Protein AF-A0A357NBK6-F1 (afdb_monomer_lite)

Secondary structure (DSSP, 8-state):
--GGG--SHHHHHHHHHHHTTT-HHHHHHHHHHHHHHHHHHHHHHTTS-EEEEE-SSSTHHHHHHHTTEEEEETHHHHHT--HHHHHIIIIIS---TTS-HHHHHHHHHHHHHTTTTS--EEEEETTS-HHHHHHHHHHHHTT-EEEEE------TT--STHHHHHHHHHHHHHH---

Radius of gyration: 19.2 Å; chains: 1; bounding box: 44×40×56 Å

Foldseek 3Di:
DDPVVDDAPVVVLVVVCVVVVVDPVSNVVSVCLVCVLVVLLVCVVVVNFAEEEEDPDDPVCVVCVVVRYHHHHLLSQLRGDDPVLLVCCCPVVVPPPPPDSSLSSSLSSCVVCLPVPRHQHYEAEVVPDPSVVVSQVVSVVSVGHYHYHYDDDDDPPDDDCVVVVVVVVVVCVVVPPD

Structure (mmCIF, N/CA/C/O backbone):
data_AF-A0A357NBK6-F1
#
_entry.id   AF-A0A357NBK6-F1
#
loop_
_atom_site.group_PDB
_atom_site.id
_atom_site.type_symbol
_atom_site.label_atom_id
_atom_site.label_alt_id
_atom_site.label_comp_id
_atom_site.label_asym_id
_atom_site.label_entity_id
_atom_site.label_seq_id
_atom_site.pdbx_PDB_ins_code
_atom_site.Cartn_x
_atom_site.Cartn_y
_atom_site.Cartn_z
_atom_site.occupancy
_atom_site.B_iso_or_equiv
_atom_site.auth_seq_id
_atom_site.auth_comp_id
_atom_site.auth_asym_id
_atom_site.auth_atom_id
_atom_site.pdbx_PDB_model_num
ATOM 1 N N . MET A 1 1 ? 19.427 -4.083 -22.230 1.00 77.00 1 MET A N 1
ATOM 2 C CA . MET A 1 1 ? 19.302 -3.266 -21.017 1.00 77.00 1 MET A CA 1
ATOM 3 C C . MET A 1 1 ? 20.129 -3.994 -20.018 1.00 77.00 1 MET A C 1
ATOM 5 O O . MET A 1 1 ? 19.692 -5.024 -19.496 1.00 77.00 1 MET A O 1
ATOM 9 N N . ASP A 1 2 ? 21.355 -3.525 -19.932 1.00 87.19 2 ASP A N 1
ATOM 10 C CA . ASP A 1 2 ? 22.331 -4.080 -19.022 1.00 87.19 2 ASP A CA 1
ATOM 11 C C . ASP A 1 2 ? 22.009 -3.552 -17.621 1.00 87.19 2 ASP A C 1
ATOM 13 O O . ASP A 1 2 ? 21.157 -2.668 -17.463 1.00 87.19 2 ASP A O 1
ATOM 17 N N . ILE A 1 3 ? 22.578 -4.161 -16.584 1.00 88.19 3 ILE A N 1
ATOM 18 C CA . ILE A 1 3 ? 22.206 -3.816 -15.205 1.00 88.19 3 ILE A CA 1
ATOM 19 C C . ILE A 1 3 ? 22.565 -2.357 -14.880 1.00 88.19 3 ILE A C 1
ATOM 21 O O . ILE A 1 3 ? 21.881 -1.708 -14.091 1.00 88.19 3 ILE A O 1
ATOM 25 N N . GLU A 1 4 ? 23.587 -1.826 -15.549 1.00 91.31 4 GLU A N 1
ATOM 26 C CA . GLU A 1 4 ? 24.074 -0.453 -15.443 1.00 91.31 4 GLU A CA 1
ATOM 27 C C . GLU A 1 4 ? 23.090 0.587 -16.005 1.00 91.31 4 GLU A C 1
ATOM 29 O O . GLU A 1 4 ? 23.145 1.755 -15.620 1.00 91.31 4 GLU A O 1
ATOM 34 N N . ASP A 1 5 ? 22.172 0.175 -16.884 1.00 90.56 5 ASP A N 1
ATOM 35 C CA . ASP A 1 5 ? 21.184 1.063 -17.506 1.00 90.56 5 ASP A CA 1
ATOM 36 C C . ASP A 1 5 ? 19.921 1.252 -16.650 1.00 90.56 5 ASP A C 1
ATOM 38 O O . ASP A 1 5 ? 19.080 2.094 -16.967 1.00 90.56 5 ASP A O 1
ATOM 42 N N . ILE A 1 6 ? 19.757 0.457 -15.588 1.00 90.06 6 ILE A N 1
ATOM 43 C CA . ILE A 1 6 ? 18.532 0.394 -14.785 1.00 90.06 6 ILE A CA 1
ATOM 44 C C . ILE A 1 6 ? 18.437 1.611 -13.862 1.00 90.06 6 ILE A C 1
ATOM 46 O O . ILE A 1 6 ? 19.311 1.862 -13.032 1.00 90.06 6 ILE A O 1
ATOM 50 N N . ARG A 1 7 ? 17.328 2.346 -13.959 1.00 86.12 7 ARG A N 1
ATOM 51 C CA . ARG A 1 7 ? 17.049 3.570 -13.190 1.00 86.12 7 ARG A CA 1
ATOM 52 C C . ARG A 1 7 ? 15.836 3.452 -12.279 1.00 86.12 7 ARG A C 1
ATOM 54 O O . ARG A 1 7 ? 15.607 4.335 -11.455 1.00 86.12 7 ARG A O 1
ATOM 61 N N . SER A 1 8 ? 15.058 2.378 -12.402 1.00 84.38 8 SER A N 1
ATOM 62 C CA . SER A 1 8 ? 13.870 2.146 -11.581 1.00 84.38 8 SER A CA 1
ATOM 63 C C . SER A 1 8 ? 13.699 0.682 -11.181 1.00 84.38 8 SER A C 1
ATOM 65 O O . SER A 1 8 ? 14.193 -0.237 -11.833 1.00 84.38 8 SER A O 1
ATOM 67 N N . GLN A 1 9 ? 12.916 0.450 -10.125 1.00 84.31 9 GLN A N 1
ATOM 68 C CA . GLN A 1 9 ? 12.526 -0.902 -9.711 1.00 84.31 9 GLN A CA 1
ATOM 69 C C . GLN A 1 9 ? 11.706 -1.634 -10.783 1.00 84.31 9 GLN A C 1
ATOM 71 O O . GLN A 1 9 ? 11.772 -2.856 -10.877 1.00 84.31 9 GLN A O 1
ATOM 76 N N . ARG A 1 10 ? 10.960 -0.906 -11.623 1.00 84.25 10 ARG A N 1
ATOM 77 C CA . ARG A 1 10 ? 10.206 -1.505 -12.732 1.00 84.25 10 ARG A CA 1
ATOM 78 C C . ARG A 1 10 ? 11.138 -2.040 -13.816 1.00 84.25 10 ARG A C 1
ATOM 80 O O . ARG A 1 10 ? 11.017 -3.196 -14.207 1.00 84.25 10 ARG A O 1
ATOM 87 N N . GLU A 1 11 ? 12.109 -1.233 -14.230 1.00 89.06 11 GLU A N 1
ATOM 88 C CA . GLU A 1 11 ? 13.150 -1.661 -15.171 1.00 89.06 11 GLU A CA 1
ATOM 89 C C . GLU A 1 11 ? 13.972 -2.825 -14.608 1.00 89.06 11 GLU A C 1
ATOM 91 O O . GLU A 1 11 ? 14.337 -3.735 -15.353 1.00 89.06 11 GLU A O 1
ATOM 96 N N . TYR A 1 12 ? 14.206 -2.844 -13.291 1.00 90.75 12 TYR A N 1
ATOM 97 C CA . TYR A 1 12 ? 14.861 -3.966 -12.624 1.00 90.75 12 TYR A CA 1
ATOM 98 C C . TYR A 1 12 ? 14.069 -5.269 -12.761 1.00 90.75 12 TYR A C 1
ATOM 100 O O . TYR A 1 12 ? 14.634 -6.285 -13.161 1.00 90.75 12 TYR A O 1
ATOM 108 N N . VAL A 1 13 ? 12.753 -5.239 -12.524 1.00 90.75 13 VAL A N 1
ATOM 109 C CA . VAL A 1 13 ? 11.879 -6.406 -12.738 1.00 90.75 13 VAL A CA 1
ATOM 110 C C . VAL A 1 13 ? 11.939 -6.877 -14.197 1.00 90.75 13 VAL A C 1
ATOM 112 O O . VAL A 1 13 ? 12.098 -8.073 -14.447 1.00 90.75 13 VAL A O 1
ATOM 115 N N . ASP A 1 14 ? 11.891 -5.959 -15.166 1.00 91.38 14 ASP A N 1
ATOM 116 C CA . ASP A 1 14 ? 11.972 -6.298 -16.594 1.00 91.38 14 ASP A CA 1
ATOM 117 C C . ASP A 1 14 ? 13.329 -6.894 -16.992 1.00 91.38 14 ASP A C 1
ATOM 119 O O . ASP A 1 14 ? 13.396 -7.820 -17.807 1.00 91.38 14 ASP A O 1
ATOM 123 N N . HIS A 1 15 ? 14.421 -6.391 -16.415 1.00 94.12 15 HIS A N 1
ATOM 124 C CA . HIS A 1 15 ? 15.749 -6.971 -16.583 1.00 94.12 15 HIS A CA 1
ATOM 125 C C . HIS A 1 15 ? 15.813 -8.382 -15.982 1.00 94.12 15 HIS A C 1
ATOM 127 O O . HIS A 1 15 ? 16.216 -9.320 -16.674 1.00 94.12 15 HIS A O 1
ATOM 133 N N . CYS A 1 16 ? 15.336 -8.571 -14.747 1.00 94.25 16 CYS A N 1
ATOM 134 C CA . CYS A 1 16 ? 15.279 -9.879 -14.093 1.00 94.25 16 CYS A CA 1
ATOM 135 C C . CYS A 1 16 ? 14.493 -10.903 -14.918 1.00 94.25 16 CYS A C 1
ATOM 137 O O . CYS A 1 16 ? 14.929 -12.046 -15.036 1.00 94.25 16 CYS A O 1
ATOM 139 N N . LYS A 1 17 ? 13.390 -10.503 -15.561 1.00 94.38 17 LYS A N 1
ATOM 140 C CA . LYS A 1 17 ? 12.619 -11.393 -16.447 1.00 94.38 17 LYS A CA 1
ATOM 141 C C . LYS A 1 17 ? 13.415 -11.875 -17.663 1.00 94.38 17 LYS A C 1
ATOM 143 O O . LYS A 1 17 ? 13.224 -13.000 -18.126 1.00 94.38 17 LYS A O 1
ATOM 148 N N . LYS A 1 18 ? 14.314 -11.038 -18.193 1.00 94.19 18 LYS A N 1
ATOM 149 C CA . LYS A 1 18 ? 15.211 -11.410 -19.301 1.00 94.19 18 LYS A CA 1
ATOM 150 C C . LYS A 1 18 ? 16.299 -12.369 -18.823 1.00 94.19 18 LYS A C 1
ATOM 152 O O . LYS A 1 18 ? 16.495 -13.416 -19.441 1.00 94.19 18 LYS A O 1
ATOM 157 N N . VAL A 1 19 ? 16.950 -12.046 -17.702 1.00 96.00 19 VAL A N 1
ATOM 158 C CA . VAL A 1 19 ? 18.011 -12.870 -17.093 1.00 96.00 19 VAL A CA 1
ATOM 159 C C . VAL A 1 19 ? 17.482 -14.246 -16.684 1.00 96.00 19 VAL A C 1
ATOM 161 O O . VAL A 1 19 ? 18.106 -15.264 -16.971 1.00 96.00 19 VAL A O 1
ATOM 164 N N . HIS A 1 20 ? 16.296 -14.294 -16.079 1.00 95.31 20 HIS A N 1
ATOM 165 C CA . HIS A 1 20 ? 15.656 -15.523 -15.608 1.00 95.31 20 HIS A CA 1
ATOM 166 C C . HIS A 1 20 ? 14.659 -16.120 -16.607 1.00 95.31 20 HIS A C 1
ATOM 168 O O . HIS A 1 20 ? 13.806 -16.925 -16.232 1.00 95.31 20 HIS A O 1
ATOM 174 N N . SER A 1 21 ? 14.796 -15.789 -17.896 1.00 95.81 21 SER A N 1
ATOM 175 C CA . SER A 1 21 ? 13.930 -16.293 -18.973 1.00 95.81 21 SER A CA 1
ATOM 176 C C . SER A 1 21 ? 13.893 -17.822 -19.083 1.00 95.81 21 SER A C 1
ATOM 178 O O . SER A 1 21 ? 12.916 -18.380 -19.577 1.00 95.81 21 SER A O 1
ATOM 180 N N . TYR A 1 22 ? 14.911 -18.507 -18.556 1.00 96.81 22 TYR A N 1
ATOM 181 C CA . TYR A 1 22 ? 14.970 -19.965 -18.462 1.00 96.81 22 TYR A CA 1
ATOM 182 C C . TYR A 1 22 ? 13.958 -20.578 -17.474 1.00 96.81 22 TYR A C 1
ATOM 184 O O . TYR A 1 22 ? 13.736 -21.787 -17.519 1.00 96.81 22 TYR A O 1
ATOM 192 N N . SER A 1 23 ? 13.355 -19.794 -16.569 1.00 97.25 23 SER A N 1
ATOM 193 C CA . SER A 1 23 ? 12.417 -20.285 -15.552 1.00 97.25 23 SER A CA 1
ATOM 194 C C . SER A 1 23 ? 11.049 -19.604 -15.667 1.00 97.25 23 SER A C 1
ATOM 196 O O . SER A 1 23 ? 10.854 -18.492 -15.162 1.00 97.25 23 SER A O 1
ATOM 198 N N . PRO A 1 24 ? 10.046 -20.288 -16.251 1.00 95.81 24 PRO A N 1
ATOM 199 C CA . PRO A 1 24 ? 8.679 -19.775 -16.314 1.00 95.81 24 PRO A CA 1
ATOM 200 C C . PRO A 1 24 ? 8.088 -19.459 -14.934 1.00 95.81 24 PRO A C 1
ATOM 202 O O . PRO A 1 24 ? 7.309 -18.519 -14.793 1.00 95.81 24 PRO A O 1
ATOM 205 N N . ALA A 1 25 ? 8.475 -20.217 -13.902 1.00 96.69 25 ALA A N 1
ATOM 206 C CA . ALA A 1 25 ? 8.013 -19.996 -12.535 1.00 96.69 25 ALA A CA 1
ATOM 207 C C . ALA A 1 25 ? 8.534 -18.672 -11.955 1.00 96.69 25 ALA A C 1
ATOM 209 O O . ALA A 1 25 ? 7.762 -17.929 -11.353 1.00 96.69 25 ALA A O 1
ATOM 210 N N . VAL A 1 26 ? 9.814 -18.345 -12.178 1.00 95.56 26 VAL A N 1
ATOM 211 C CA . VAL A 1 26 ? 10.400 -17.070 -11.726 1.00 95.56 26 VAL A CA 1
ATOM 212 C C . VAL A 1 26 ? 9.739 -15.901 -12.445 1.00 95.56 26 VAL A C 1
ATOM 214 O O . VAL A 1 26 ? 9.320 -14.948 -11.794 1.00 95.56 26 VAL A O 1
ATOM 217 N N . ASN A 1 27 ? 9.554 -16.003 -13.762 1.00 95.06 27 ASN A N 1
ATOM 218 C CA . ASN A 1 27 ? 8.860 -14.964 -14.522 1.00 95.06 27 ASN A CA 1
ATOM 219 C C . ASN A 1 27 ? 7.428 -14.748 -14.033 1.00 95.06 27 ASN A C 1
ATOM 221 O O . ASN A 1 27 ? 7.019 -13.605 -13.869 1.00 95.06 27 ASN A O 1
ATOM 225 N N . LYS A 1 28 ? 6.703 -15.821 -13.695 1.00 95.31 28 LYS A N 1
ATOM 226 C CA . LYS A 1 28 ? 5.358 -15.707 -13.123 1.00 95.31 28 LYS A CA 1
ATOM 227 C C . LYS A 1 28 ? 5.351 -14.985 -11.771 1.00 95.31 28 LYS A C 1
ATOM 229 O O . LYS A 1 28 ? 4.448 -14.197 -11.521 1.00 95.31 28 LYS A O 1
ATOM 234 N N . ILE A 1 29 ? 6.340 -15.225 -10.907 1.00 93.56 29 ILE A N 1
ATOM 235 C CA . ILE A 1 29 ? 6.476 -14.502 -9.629 1.00 93.56 29 ILE A CA 1
ATOM 236 C C . ILE A 1 29 ? 6.766 -13.016 -9.875 1.00 93.56 29 ILE A C 1
ATOM 238 O O . ILE A 1 29 ? 6.164 -12.160 -9.231 1.00 93.56 29 ILE A O 1
ATOM 242 N N . LEU A 1 30 ? 7.654 -12.706 -10.823 1.00 93.00 30 LEU A N 1
ATOM 243 C CA . LEU A 1 30 ? 7.982 -11.327 -11.192 1.00 93.00 30 LEU A CA 1
ATOM 244 C C . LEU A 1 30 ? 6.764 -10.595 -11.771 1.00 93.00 30 LEU A C 1
ATOM 246 O O . LEU A 1 30 ? 6.486 -9.471 -11.357 1.00 93.00 30 LEU A O 1
ATOM 250 N N . ASP A 1 31 ? 6.000 -11.252 -12.645 1.00 92.12 31 ASP A N 1
ATOM 251 C CA . ASP A 1 31 ? 4.741 -10.728 -13.181 1.00 92.12 31 ASP A CA 1
ATOM 252 C C . ASP A 1 31 ? 3.736 -10.441 -12.066 1.00 92.12 31 ASP A C 1
ATOM 254 O O . ASP A 1 31 ? 3.232 -9.323 -11.980 1.00 92.12 31 ASP A O 1
ATOM 258 N N . LEU A 1 32 ? 3.523 -11.399 -11.156 1.00 89.94 32 LEU A N 1
ATOM 259 C CA . LEU A 1 32 ? 2.653 -11.211 -9.993 1.00 89.94 32 LEU A CA 1
ATOM 260 C C . LEU A 1 32 ? 3.109 -10.029 -9.133 1.00 89.94 32 LEU A C 1
ATOM 262 O O . LEU A 1 32 ? 2.285 -9.219 -8.728 1.00 89.94 32 LEU A O 1
ATOM 266 N N . SER A 1 33 ? 4.413 -9.875 -8.887 1.00 87.81 33 SER A N 1
ATOM 267 C CA . SER A 1 33 ? 4.938 -8.753 -8.095 1.00 87.81 33 SER A CA 1
ATOM 268 C C . SER A 1 33 ? 4.685 -7.383 -8.736 1.00 87.81 33 SER A C 1
ATOM 270 O O . SER A 1 33 ? 4.605 -6.378 -8.034 1.00 87.81 33 SER A O 1
ATOM 272 N N . ALA A 1 34 ? 4.573 -7.329 -10.066 1.00 87.88 34 ALA A N 1
ATOM 273 C CA . ALA A 1 34 ? 4.314 -6.101 -10.808 1.00 87.88 34 ALA A CA 1
ATOM 274 C C . ALA A 1 34 ? 2.811 -5.826 -10.969 1.00 87.88 34 ALA A C 1
ATOM 276 O O . ALA A 1 34 ? 2.401 -4.664 -10.969 1.00 87.88 34 ALA A O 1
ATOM 277 N N . SER A 1 35 ? 1.994 -6.876 -11.102 1.00 89.50 35 SER A N 1
ATOM 278 C CA . SER A 1 35 ? 0.554 -6.761 -11.349 1.00 89.50 35 SER A CA 1
ATOM 279 C C . SER A 1 35 ? -0.300 -6.779 -10.080 1.00 89.50 35 SER A C 1
ATOM 281 O O . SER A 1 35 ? -1.449 -6.357 -10.122 1.00 89.50 35 SER A O 1
ATOM 283 N N . TYR A 1 36 ? 0.246 -7.202 -8.939 1.00 89.00 36 TYR A N 1
ATOM 284 C CA . TYR A 1 36 ? -0.526 -7.448 -7.720 1.00 89.00 36 TYR A CA 1
ATOM 285 C C . TYR A 1 36 ? -1.418 -6.278 -7.274 1.00 89.00 36 TYR A C 1
ATOM 287 O O . TYR A 1 36 ? -2.613 -6.467 -7.053 1.00 89.00 36 TYR A O 1
ATOM 295 N N . ILE A 1 37 ? -0.858 -5.068 -7.155 1.00 90.12 37 ILE A N 1
ATOM 296 C CA . ILE A 1 37 ? -1.625 -3.876 -6.763 1.00 90.12 37 ILE A CA 1
ATOM 297 C C . ILE A 1 37 ? -2.712 -3.543 -7.794 1.00 90.12 37 ILE A C 1
ATOM 299 O O . ILE A 1 37 ? -3.877 -3.489 -7.397 1.00 90.12 37 ILE A O 1
ATOM 303 N N . PRO A 1 38 ? -2.401 -3.337 -9.092 1.00 89.94 38 PRO A N 1
ATOM 304 C CA . PRO A 1 38 ? -3.442 -3.008 -10.062 1.00 89.94 38 PRO A CA 1
ATOM 305 C C . PRO A 1 38 ? -4.500 -4.112 -10.201 1.00 89.94 38 PRO A C 1
ATOM 307 O O . PRO A 1 38 ? -5.674 -3.790 -10.386 1.00 89.94 38 PRO A O 1
ATOM 310 N N . ASP A 1 39 ? -4.133 -5.387 -10.045 1.00 91.19 39 ASP A N 1
ATOM 311 C CA . ASP A 1 39 ? -5.081 -6.506 -10.042 1.00 91.19 39 ASP A CA 1
ATOM 312 C C . ASP A 1 39 ? -6.018 -6.450 -8.825 1.00 91.19 39 ASP A C 1
ATOM 314 O O . ASP A 1 39 ? -7.231 -6.612 -8.974 1.00 91.19 39 ASP A O 1
ATOM 318 N N . ALA A 1 40 ? -5.489 -6.165 -7.629 1.00 91.44 40 ALA A N 1
ATOM 319 C CA . ALA A 1 40 ? -6.288 -6.005 -6.413 1.00 91.44 40 ALA A CA 1
ATOM 320 C C . ALA A 1 40 ? -7.227 -4.790 -6.493 1.00 91.44 40 ALA A C 1
ATOM 322 O O . ALA A 1 40 ? -8.409 -4.893 -6.162 1.00 91.44 40 ALA A O 1
ATOM 323 N N . GLU A 1 41 ? -6.732 -3.653 -6.989 1.00 91.25 41 GLU A N 1
ATOM 324 C CA . GLU A 1 41 ? -7.541 -2.449 -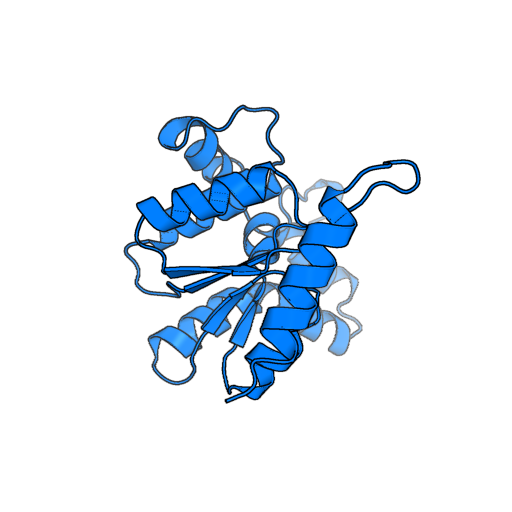7.201 1.00 91.25 41 GLU A CA 1
ATOM 325 C C . GLU A 1 41 ? -8.641 -2.682 -8.241 1.00 91.25 41 GLU A C 1
ATOM 327 O O . GLU A 1 41 ? -9.763 -2.202 -8.080 1.00 91.25 41 GLU A O 1
ATOM 332 N N . LYS A 1 42 ? -8.347 -3.431 -9.311 1.00 91.44 42 LYS A N 1
ATOM 333 C CA . LYS A 1 42 ? -9.343 -3.830 -10.311 1.00 91.44 42 LYS A CA 1
ATOM 334 C C . LYS A 1 42 ? -10.404 -4.745 -9.700 1.00 91.44 42 LYS A C 1
ATOM 336 O O . LYS A 1 42 ? -11.587 -4.481 -9.876 1.00 91.44 42 LYS A O 1
ATOM 341 N N . ALA A 1 43 ? -10.000 -5.773 -8.954 1.00 90.56 43 ALA A N 1
ATOM 342 C CA . ALA A 1 43 ? -10.927 -6.697 -8.297 1.00 90.56 43 ALA A CA 1
ATOM 343 C C . ALA A 1 43 ? -11.865 -5.989 -7.305 1.00 90.56 43 ALA A C 1
ATOM 345 O O . ALA A 1 43 ? -13.047 -6.333 -7.234 1.00 90.56 43 ALA A O 1
ATOM 346 N N . TYR A 1 44 ? -11.357 -4.985 -6.582 1.00 92.00 44 TYR A N 1
ATOM 347 C CA . TYR A 1 44 ? -12.172 -4.147 -5.706 1.00 92.00 44 TYR A CA 1
ATOM 348 C C . TYR A 1 44 ? -13.163 -3.285 -6.486 1.00 92.00 44 TYR A C 1
ATOM 350 O O . TYR A 1 44 ? -14.360 -3.295 -6.206 1.00 92.00 44 TYR A O 1
ATOM 358 N N . ARG A 1 45 ? -12.673 -2.566 -7.501 1.00 89.94 45 ARG A N 1
ATOM 359 C CA . ARG A 1 45 ? -13.485 -1.655 -8.319 1.00 89.94 45 ARG A CA 1
ATOM 360 C C . ARG A 1 45 ? -14.605 -2.372 -9.071 1.00 89.94 45 ARG A C 1
ATOM 362 O O . ARG A 1 45 ? -15.709 -1.847 -9.150 1.00 89.94 45 ARG A O 1
ATOM 369 N N . ASP A 1 46 ? -14.327 -3.568 -9.587 1.00 89.94 46 ASP A N 1
ATOM 370 C CA . ASP A 1 46 ? -15.299 -4.400 -10.305 1.00 89.94 46 ASP A CA 1
ATOM 371 C C . ASP A 1 46 ? -16.360 -5.002 -9.348 1.00 89.94 46 ASP A C 1
ATOM 373 O O . ASP A 1 46 ? -17.249 -5.731 -9.785 1.00 89.94 46 ASP A O 1
ATOM 377 N N . GLY A 1 47 ? -16.274 -4.723 -8.038 1.00 80.94 47 GLY A N 1
ATOM 378 C CA . GLY A 1 47 ? -17.181 -5.236 -7.007 1.00 80.94 47 GLY A CA 1
ATOM 379 C C . GLY A 1 47 ? -16.994 -6.723 -6.701 1.00 80.94 47 GLY A C 1
ATOM 380 O O . GLY A 1 47 ? -17.795 -7.307 -5.974 1.00 80.94 47 GLY A O 1
ATOM 381 N N . GLY A 1 48 ? -15.949 -7.348 -7.253 1.00 80.06 48 GLY A N 1
ATOM 382 C CA . GLY A 1 48 ? -15.714 -8.787 -7.154 1.00 80.06 48 GLY A CA 1
ATOM 383 C C . GLY A 1 48 ? -15.107 -9.229 -5.822 1.00 80.06 48 GLY A C 1
ATOM 384 O O . GLY A 1 48 ? -15.300 -10.380 -5.429 1.00 80.06 48 GLY A O 1
ATOM 385 N N . LYS A 1 49 ? -14.376 -8.342 -5.130 1.00 89.75 49 LYS A N 1
ATOM 386 C CA . LYS A 1 49 ? -13.742 -8.610 -3.827 1.00 89.75 49 LYS A CA 1
ATOM 387 C C . LYS A 1 49 ? -13.633 -7.353 -2.970 1.00 89.75 49 LYS A C 1
ATOM 389 O O . LYS A 1 49 ? -13.505 -6.251 -3.485 1.00 89.75 49 LYS A O 1
ATOM 394 N N . GLN A 1 50 ? -13.625 -7.520 -1.651 1.00 93.12 50 GLN A N 1
ATOM 395 C CA . GLN A 1 50 ? -13.210 -6.455 -0.735 1.00 93.12 50 GLN A CA 1
ATOM 396 C C . GLN A 1 50 ? -11.679 -6.397 -0.657 1.00 93.12 50 GLN A C 1
ATOM 398 O O . GLN A 1 50 ? -11.005 -7.398 -0.888 1.00 93.12 50 GLN A O 1
ATOM 403 N N . ALA A 1 51 ? -11.117 -5.238 -0.316 1.00 94.12 51 ALA A N 1
ATOM 404 C CA . ALA A 1 51 ? -9.676 -5.047 -0.187 1.00 94.12 51 ALA A CA 1
ATOM 405 C C . ALA A 1 51 ? -9.358 -3.989 0.878 1.00 94.12 51 ALA A C 1
ATOM 407 O O . ALA A 1 51 ? -10.168 -3.096 1.142 1.00 94.12 51 ALA A O 1
ATOM 408 N N . VAL A 1 52 ? -8.182 -4.108 1.491 1.00 94.75 52 VAL A N 1
ATOM 409 C CA . VAL A 1 52 ? -7.676 -3.189 2.520 1.00 94.75 52 VAL A CA 1
ATOM 410 C C . VAL A 1 52 ? -6.172 -3.016 2.356 1.00 94.75 52 VAL A C 1
ATOM 412 O O . VAL A 1 52 ? -5.465 -3.994 2.121 1.00 94.75 52 VAL A O 1
ATOM 415 N N . TRP A 1 53 ? -5.669 -1.791 2.493 1.00 93.62 53 TRP A N 1
ATOM 416 C CA . TRP A 1 53 ? -4.230 -1.548 2.562 1.00 93.62 53 TRP A CA 1
ATOM 417 C C . TRP A 1 53 ? -3.695 -2.006 3.913 1.00 93.62 53 TRP A C 1
ATOM 419 O O . TRP A 1 53 ? -4.163 -1.527 4.938 1.00 93.62 53 TRP A O 1
ATOM 429 N N . CYS A 1 54 ? -2.699 -2.880 3.953 1.00 92.19 54 CYS A N 1
ATOM 430 C CA . CYS A 1 54 ? -2.074 -3.303 5.204 1.00 92.19 54 CYS A CA 1
ATOM 431 C C . CYS A 1 54 ? -0.575 -3.566 5.033 1.00 92.19 54 CYS A C 1
ATOM 433 O O . CYS A 1 54 ? -0.041 -3.566 3.922 1.00 92.19 54 CYS A O 1
ATOM 435 N N . ASN A 1 55 ? 0.121 -3.808 6.144 1.00 85.50 55 ASN A N 1
ATOM 436 C CA . ASN A 1 55 ? 1.479 -4.345 6.086 1.00 85.50 55 ASN A CA 1
ATOM 437 C C . ASN A 1 55 ? 1.477 -5.743 5.441 1.00 85.50 55 ASN A C 1
ATOM 439 O O . ASN A 1 55 ? 0.538 -6.515 5.633 1.00 85.50 55 ASN A O 1
ATOM 443 N N . ALA A 1 56 ? 2.548 -6.083 4.715 1.00 75.81 56 ALA A N 1
ATOM 444 C CA . ALA A 1 56 ? 2.701 -7.387 4.050 1.00 75.81 56 ALA A CA 1
ATOM 445 C C . ALA A 1 56 ? 2.916 -8.561 5.022 1.00 75.81 56 ALA A C 1
ATOM 447 O O . ALA A 1 56 ? 2.874 -9.721 4.619 1.00 75.81 56 ALA A O 1
ATOM 448 N N . ILE A 1 57 ? 3.218 -8.262 6.287 1.00 76.31 57 ILE A N 1
ATOM 449 C CA . ILE A 1 57 ? 3.645 -9.229 7.296 1.00 76.31 57 ILE A CA 1
ATOM 450 C C . ILE A 1 57 ? 2.874 -8.950 8.587 1.00 76.31 57 ILE A C 1
ATOM 452 O O . ILE A 1 57 ? 2.639 -7.795 8.953 1.00 76.31 57 ILE A O 1
ATOM 456 N N . GLY A 1 58 ? 2.487 -10.020 9.274 1.00 77.62 58 GLY A N 1
ATOM 457 C CA . GLY A 1 58 ? 1.857 -9.972 10.589 1.00 77.62 58 GLY A CA 1
ATOM 458 C C . GLY A 1 58 ? 0.642 -10.886 10.693 1.00 77.62 58 GLY A C 1
ATOM 459 O O . GLY A 1 58 ? 0.140 -11.410 9.697 1.00 77.62 58 GLY A O 1
ATOM 460 N N . TRP A 1 59 ? 0.176 -11.081 11.924 1.00 82.12 59 TRP A N 1
ATOM 461 C CA . TRP A 1 59 ? -0.952 -11.959 12.241 1.00 82.12 59 TRP A CA 1
ATOM 462 C C . TRP A 1 59 ? -2.272 -11.489 11.607 1.00 82.12 59 TRP A C 1
ATOM 464 O O . TRP A 1 59 ? -3.159 -12.301 11.364 1.00 82.12 59 TRP A O 1
ATOM 474 N N . GLN A 1 60 ? -2.398 -10.195 11.296 1.00 85.25 60 GLN A N 1
ATOM 475 C CA . GLN A 1 60 ? -3.606 -9.614 10.715 1.00 85.25 60 GLN A CA 1
ATOM 476 C C . GLN A 1 60 ? -3.847 -10.057 9.265 1.00 85.25 60 GLN A C 1
ATOM 478 O O . GLN A 1 60 ? -4.989 -10.108 8.819 1.00 85.25 60 GLN A O 1
ATOM 483 N N . VAL A 1 61 ? -2.790 -10.403 8.522 1.00 89.44 61 VAL A N 1
ATOM 484 C CA . VAL A 1 61 ? -2.882 -10.786 7.102 1.00 89.44 61 VAL A CA 1
ATOM 485 C C . VAL A 1 61 ? -3.755 -12.034 6.888 1.00 89.44 61 VAL A C 1
ATOM 487 O O . VAL A 1 61 ? -4.702 -11.948 6.103 1.00 89.44 61 VAL A O 1
ATOM 490 N N . PRO A 1 62 ? -3.519 -13.179 7.570 1.00 90.44 62 PRO A N 1
ATOM 491 C CA . PRO A 1 62 ? -4.385 -14.350 7.423 1.00 90.44 62 PRO A CA 1
ATOM 492 C C . PRO A 1 62 ? -5.816 -14.103 7.914 1.00 90.44 62 PRO A C 1
ATOM 494 O O . PRO A 1 62 ? -6.744 -14.658 7.333 1.00 90.44 62 PRO A O 1
ATOM 497 N N . LEU A 1 63 ? -6.017 -13.250 8.927 1.00 90.06 63 LEU A N 1
ATOM 498 C CA . LEU A 1 63 ? -7.359 -12.883 9.389 1.00 90.06 63 LEU A CA 1
ATOM 499 C C . LEU A 1 63 ? -8.132 -12.119 8.307 1.00 90.06 63 LEU A C 1
ATOM 501 O O . LEU A 1 63 ? -9.254 -12.492 7.981 1.00 90.06 63 LEU A O 1
ATOM 505 N N . VAL A 1 64 ? -7.524 -11.086 7.715 1.00 92.56 64 VAL A N 1
ATOM 506 C CA . VAL A 1 64 ? -8.127 -10.324 6.609 1.00 92.56 64 VAL A CA 1
ATOM 507 C C . VAL A 1 64 ? -8.470 -11.251 5.443 1.00 92.56 64 VAL A C 1
ATOM 509 O O . VAL A 1 64 ? -9.579 -11.190 4.912 1.00 92.56 64 VAL A O 1
ATOM 512 N N . TYR A 1 65 ? -7.552 -12.152 5.088 1.00 91.44 65 TYR A N 1
ATOM 513 C CA . TYR A 1 65 ? -7.770 -13.117 4.015 1.00 91.44 65 TYR A CA 1
ATOM 514 C C . TYR A 1 65 ? -8.937 -14.077 4.305 1.00 91.44 65 TYR A C 1
ATOM 516 O O . TYR A 1 65 ? -9.740 -14.357 3.416 1.00 91.44 65 TYR A O 1
ATOM 524 N N . ALA A 1 66 ? -9.082 -14.542 5.551 1.00 93.12 66 ALA A N 1
ATOM 525 C CA . ALA A 1 66 ? -10.182 -15.415 5.970 1.00 93.12 66 ALA A CA 1
ATOM 526 C C . ALA A 1 66 ? -11.569 -14.745 5.883 1.00 93.12 66 ALA A C 1
ATOM 528 O O . ALA A 1 66 ? -12.577 -15.440 5.785 1.00 93.12 66 ALA A O 1
ATOM 529 N N . LEU A 1 67 ? -11.624 -13.409 5.872 1.00 92.88 67 LEU A N 1
ATOM 530 C CA . LEU A 1 67 ? -12.846 -12.609 5.717 1.00 92.88 67 LEU A CA 1
ATOM 531 C C . LEU A 1 67 ? -13.186 -12.300 4.245 1.00 92.88 67 LEU A C 1
ATOM 533 O O . LEU A 1 67 ? -13.888 -11.331 3.961 1.00 92.88 67 LEU A O 1
ATOM 537 N N . ASP A 1 68 ? -12.643 -13.073 3.301 1.00 92.50 68 ASP A N 1
ATOM 538 C CA . ASP A 1 68 ? -12.774 -12.859 1.852 1.00 92.50 68 ASP A CA 1
ATOM 539 C C . ASP A 1 68 ? -12.364 -11.444 1.390 1.00 92.50 68 ASP A C 1
ATOM 541 O O . ASP A 1 68 ? -12.897 -10.877 0.432 1.00 92.50 68 ASP A O 1
ATOM 545 N N . THR A 1 69 ? -11.402 -10.850 2.101 1.00 93.88 69 THR A N 1
ATOM 546 C CA . THR A 1 69 ? -10.854 -9.522 1.820 1.00 93.88 69 THR A CA 1
ATOM 547 C C . THR A 1 69 ? -9.396 -9.656 1.398 1.00 93.88 69 THR A C 1
ATOM 549 O O . THR A 1 69 ? -8.632 -10.406 1.997 1.00 93.88 69 THR A O 1
ATOM 552 N N . ILE A 1 70 ? -8.985 -8.923 0.365 1.00 93.75 70 ILE A N 1
ATOM 553 C CA . ILE A 1 70 ? -7.607 -8.930 -0.131 1.00 93.75 70 ILE A CA 1
ATOM 554 C C . ILE A 1 70 ? -6.743 -8.024 0.771 1.00 93.75 70 ILE A C 1
ATOM 556 O O . ILE A 1 70 ? -6.981 -6.812 0.800 1.00 93.75 70 ILE A O 1
ATOM 560 N N . PRO A 1 71 ? -5.735 -8.563 1.487 1.00 93.75 71 PRO A N 1
ATOM 561 C CA . PRO A 1 71 ? -4.795 -7.760 2.268 1.00 93.75 71 PRO A CA 1
ATOM 562 C C . PRO A 1 71 ? -3.723 -7.167 1.349 1.00 93.75 71 PRO A C 1
ATOM 564 O O . PRO A 1 71 ? -2.749 -7.843 1.032 1.00 93.75 71 PRO A O 1
ATOM 567 N N . VAL A 1 72 ? -3.898 -5.924 0.897 1.00 93.12 72 VAL A N 1
ATOM 568 C CA . VAL A 1 72 ? -3.012 -5.276 -0.079 1.00 93.12 72 VAL A CA 1
ATOM 569 C C . VAL A 1 72 ? -1.821 -4.621 0.602 1.00 93.12 72 VAL A C 1
ATOM 571 O O . VAL A 1 72 ? -1.961 -3.638 1.325 1.00 93.12 72 VAL A O 1
ATOM 574 N N . SER A 1 73 ? -0.624 -5.142 0.333 1.00 90.75 73 SER A N 1
ATOM 575 C CA . SER A 1 73 ? 0.623 -4.573 0.844 1.00 90.75 73 SER A CA 1
ATOM 576 C C . SER A 1 73 ? 0.839 -3.137 0.352 1.00 90.75 73 SER A C 1
ATOM 578 O O . SER A 1 73 ? 1.143 -2.911 -0.821 1.00 90.75 73 SER A O 1
ATOM 580 N N . PHE A 1 74 ? 0.751 -2.157 1.255 1.00 88.25 74 PHE A N 1
ATOM 581 C CA . PHE A 1 74 ? 1.049 -0.766 0.896 1.00 88.25 74 PHE A CA 1
ATOM 582 C C . PHE A 1 74 ? 2.549 -0.522 0.661 1.00 88.25 74 PHE A C 1
ATOM 584 O O . PHE A 1 74 ? 2.907 0.385 -0.086 1.00 88.25 74 PHE A O 1
ATOM 591 N N . SER A 1 75 ? 3.441 -1.349 1.225 1.00 83.62 75 SER A N 1
ATOM 592 C CA . SER A 1 75 ? 4.891 -1.222 1.009 1.00 83.62 75 SER A CA 1
ATOM 593 C C . SER A 1 75 ? 5.293 -1.477 -0.447 1.00 83.62 75 SER A C 1
ATOM 595 O O . SER A 1 75 ? 6.256 -0.880 -0.933 1.00 83.62 75 SER A O 1
ATOM 597 N N . GLU A 1 76 ? 4.521 -2.290 -1.176 1.00 84.69 76 GLU A N 1
ATOM 598 C CA . GLU A 1 76 ? 4.728 -2.510 -2.611 1.00 84.69 76 GLU A CA 1
ATOM 599 C C . GLU A 1 76 ? 4.431 -1.258 -3.450 1.00 84.69 76 GLU A C 1
ATOM 601 O O . GLU A 1 76 ? 5.062 -1.054 -4.489 1.00 84.69 76 GLU A O 1
ATOM 606 N N . MET A 1 77 ? 3.549 -0.362 -2.983 1.00 84.38 77 MET A N 1
ATOM 607 C CA . MET A 1 77 ? 3.342 0.933 -3.642 1.00 84.38 77 MET A CA 1
ATOM 608 C C . MET A 1 77 ? 4.600 1.796 -3.535 1.00 84.38 77 MET A C 1
ATOM 610 O O . MET A 1 77 ? 5.020 2.411 -4.515 1.00 84.38 77 MET A O 1
ATOM 614 N N . GLY A 1 78 ? 5.236 1.798 -2.358 1.00 76.69 78 GLY A N 1
ATOM 615 C CA . GLY A 1 78 ? 6.493 2.504 -2.133 1.00 76.69 78 GLY A CA 1
ATOM 616 C C . GLY A 1 78 ? 7.619 2.007 -3.041 1.00 76.69 78 GLY A C 1
ATOM 617 O O . GLY A 1 78 ? 8.355 2.815 -3.603 1.00 76.69 78 GLY A O 1
ATOM 618 N N . ARG A 1 79 ? 7.715 0.685 -3.241 1.00 76.75 79 ARG A N 1
ATOM 619 C CA . ARG A 1 79 ? 8.755 0.049 -4.068 1.00 76.75 79 ARG A CA 1
ATOM 620 C C . ARG A 1 79 ? 8.712 0.479 -5.536 1.00 76.75 79 ARG A C 1
ATOM 622 O O . ARG A 1 79 ? 9.763 0.617 -6.153 1.00 76.75 79 ARG A O 1
ATOM 629 N N . LEU A 1 80 ? 7.521 0.666 -6.102 1.00 74.56 80 LEU A N 1
ATOM 630 C CA . LEU A 1 80 ? 7.337 0.980 -7.526 1.00 74.56 80 LEU A CA 1
ATOM 631 C C . LEU A 1 80 ? 7.205 2.482 -7.820 1.00 74.56 80 LEU A C 1
ATOM 633 O O . LEU A 1 80 ? 6.932 2.852 -8.962 1.00 74.56 80 LEU A O 1
ATOM 637 N N . SER A 1 81 ? 7.382 3.323 -6.804 1.00 83.19 81 SER A N 1
ATOM 638 C CA . SER A 1 81 ? 7.272 4.776 -6.915 1.00 83.19 81 SER A CA 1
ATOM 639 C C . SER A 1 81 ? 8.573 5.428 -7.378 1.00 83.19 81 SER A C 1
ATOM 641 O O . SER A 1 81 ? 9.664 4.873 -7.241 1.00 83.19 81 SER A O 1
ATOM 643 N N . ASP A 1 82 ? 8.446 6.641 -7.901 1.00 83.88 82 ASP A N 1
ATOM 644 C CA . ASP A 1 82 ? 9.538 7.451 -8.424 1.00 83.88 82 ASP A CA 1
ATOM 645 C C . ASP A 1 82 ? 9.743 8.744 -7.616 1.00 83.88 82 ASP A C 1
ATOM 647 O O . ASP A 1 82 ? 9.125 8.988 -6.575 1.00 83.88 82 ASP A O 1
ATOM 651 N N . LYS A 1 83 ? 10.658 9.587 -8.101 1.00 86.75 83 LYS A N 1
ATOM 652 C CA . LYS A 1 83 ? 10.958 10.884 -7.494 1.00 86.75 83 LYS A CA 1
ATOM 653 C C . LYS A 1 83 ? 9.746 11.816 -7.474 1.00 86.75 83 LYS A C 1
ATOM 655 O O . LYS A 1 83 ? 9.565 12.523 -6.489 1.00 86.75 83 LYS A O 1
ATOM 660 N N . GLU A 1 84 ? 8.936 11.823 -8.529 1.00 88.62 84 GLU A N 1
ATOM 661 C CA . GLU A 1 84 ? 7.763 12.701 -8.629 1.00 88.62 84 GLU A CA 1
ATOM 662 C C . GLU A 1 84 ? 6.738 12.367 -7.548 1.00 88.62 84 GLU A C 1
ATOM 664 O O . GLU A 1 84 ? 6.192 13.257 -6.899 1.00 88.62 84 GLU A O 1
ATOM 669 N N . THR A 1 85 ? 6.567 11.075 -7.273 1.00 89.50 85 THR A N 1
ATOM 670 C CA . THR A 1 85 ? 5.743 10.598 -6.167 1.00 89.50 85 THR A CA 1
ATOM 671 C C . THR A 1 85 ? 6.250 11.139 -4.824 1.00 89.50 85 THR A C 1
ATOM 673 O O . THR A 1 85 ? 5.463 11.650 -4.036 1.00 89.50 85 THR A O 1
ATOM 676 N N . MET A 1 86 ? 7.559 11.094 -4.551 1.00 91.50 86 MET A N 1
ATOM 677 C CA . MET A 1 86 ? 8.101 11.622 -3.287 1.00 91.50 86 MET A CA 1
ATOM 678 C C . MET A 1 86 ? 7.840 13.121 -3.101 1.00 91.50 86 MET A C 1
ATOM 680 O O . MET A 1 86 ? 7.543 13.538 -1.981 1.00 91.50 86 MET A O 1
ATOM 684 N N . LEU A 1 87 ? 7.910 13.907 -4.181 1.00 94.81 87 LEU A N 1
ATOM 685 C CA . LEU A 1 87 ? 7.684 15.354 -4.130 1.00 94.81 87 LEU A CA 1
ATOM 686 C C . LEU A 1 87 ? 6.267 15.705 -3.676 1.00 94.81 87 LEU A C 1
ATOM 688 O O . LEU A 1 87 ? 6.087 16.699 -2.990 1.00 94.81 87 LEU A O 1
ATOM 692 N N . ILE A 1 88 ? 5.264 14.863 -3.944 1.00 95.69 88 ILE A N 1
ATOM 693 C CA . ILE A 1 88 ? 3.914 15.074 -3.395 1.00 95.69 88 ILE A CA 1
ATOM 694 C C . ILE A 1 88 ? 3.960 15.078 -1.861 1.00 95.69 88 ILE A C 1
ATOM 696 O O . ILE A 1 88 ? 3.356 15.934 -1.222 1.00 95.69 88 ILE A O 1
ATOM 700 N N . SER A 1 89 ? 4.687 14.151 -1.238 1.00 95.56 89 SER A N 1
ATOM 701 C CA . SER A 1 89 ? 4.800 14.125 0.224 1.00 95.56 89 SER A CA 1
ATOM 702 C C . SER A 1 89 ? 5.605 15.286 0.789 1.00 95.56 89 SER A C 1
ATOM 704 O O . SER A 1 89 ? 5.228 15.820 1.830 1.00 95.56 89 SER A O 1
ATOM 706 N N . GLU A 1 90 ? 6.681 15.686 0.121 1.00 95.94 90 GLU A N 1
ATOM 707 C CA . GLU A 1 90 ? 7.520 16.804 0.566 1.00 95.94 90 GLU A CA 1
ATOM 708 C C . GLU A 1 90 ? 6.810 18.151 0.372 1.00 95.94 90 GLU A C 1
ATOM 710 O O . GLU A 1 90 ? 6.749 18.948 1.300 1.00 95.94 90 GLU A O 1
ATOM 715 N N . ASP A 1 91 ? 6.183 18.382 -0.781 1.00 96.94 91 ASP A N 1
ATOM 716 C CA . ASP A 1 91 ? 5.611 19.682 -1.139 1.00 96.94 91 ASP A CA 1
ATOM 717 C C . ASP A 1 91 ? 4.170 19.857 -0.643 1.00 96.94 91 ASP A C 1
ATOM 719 O O . ASP A 1 91 ? 3.799 20.937 -0.187 1.00 96.94 91 ASP A O 1
ATOM 723 N N . TYR A 1 92 ? 3.330 18.819 -0.703 1.00 96.06 92 TYR A N 1
ATOM 724 C CA . TYR A 1 92 ? 1.930 18.929 -0.270 1.00 96.06 92 TYR A CA 1
ATOM 725 C C . TYR A 1 92 ? 1.773 18.622 1.219 1.00 96.06 92 TYR A C 1
ATOM 727 O O . TYR A 1 92 ? 1.158 19.392 1.954 1.00 96.06 92 TYR A O 1
ATOM 735 N N . TYR A 1 93 ? 2.342 17.503 1.675 1.00 95.75 93 TYR A N 1
ATOM 736 C CA . TYR A 1 93 ? 2.227 17.074 3.073 1.00 95.75 93 TYR A CA 1
ATOM 737 C C . TYR A 1 93 ? 3.328 17.631 3.975 1.00 95.75 93 TYR A C 1
ATOM 739 O O . TYR A 1 93 ? 3.270 17.412 5.185 1.00 95.75 93 TYR A O 1
ATOM 747 N N . GLN A 1 94 ? 4.297 18.361 3.411 1.00 95.56 94 GLN A N 1
ATOM 748 C CA . GLN A 1 94 ? 5.391 18.985 4.157 1.00 95.56 94 GLN A CA 1
ATOM 749 C C . GLN A 1 94 ? 6.204 17.956 4.955 1.00 95.56 94 GLN A C 1
ATOM 751 O O . GLN A 1 94 ? 6.677 18.232 6.059 1.00 95.56 94 GLN A O 1
ATOM 756 N N . PHE A 1 95 ? 6.350 16.741 4.410 1.00 95.69 95 PHE A N 1
ATOM 757 C CA . PHE A 1 95 ? 7.198 15.724 5.019 1.00 95.69 95 PHE A CA 1
ATOM 758 C C . PHE A 1 95 ? 8.648 16.202 4.956 1.00 95.69 95 PHE A C 1
ATOM 760 O O . PHE A 1 95 ? 9.107 16.580 3.875 1.00 95.69 95 PHE A O 1
ATOM 767 N N . PRO A 1 96 ? 9.398 16.138 6.068 1.00 95.25 96 PRO A N 1
ATOM 768 C CA . PRO A 1 96 ? 10.816 16.445 6.036 1.00 95.25 96 PRO A CA 1
ATOM 769 C C . PRO A 1 96 ? 11.556 15.559 5.029 1.00 95.25 96 PRO A C 1
ATOM 771 O O . PRO A 1 96 ? 11.240 14.369 4.888 1.00 95.25 96 PRO A O 1
ATOM 774 N N . VAL A 1 97 ? 12.552 16.121 4.342 1.00 93.88 97 VAL A N 1
ATOM 775 C CA . VAL A 1 97 ? 13.304 15.435 3.275 1.00 93.88 97 VAL A CA 1
ATOM 776 C C . VAL A 1 97 ? 13.984 14.156 3.773 1.00 93.88 97 VAL A C 1
ATOM 778 O O . VAL A 1 97 ? 14.099 13.181 3.029 1.00 93.88 97 VAL A O 1
ATOM 781 N N . GLU A 1 98 ? 14.362 14.119 5.049 1.00 94.06 98 GLU A N 1
ATOM 782 C CA . GLU A 1 98 ? 14.968 12.981 5.738 1.00 94.06 98 GLU A CA 1
ATOM 783 C C . GLU A 1 98 ? 13.984 11.852 6.072 1.00 94.06 98 GLU A C 1
ATOM 785 O O . GLU A 1 98 ? 14.407 10.758 6.452 1.00 94.06 98 GLU A O 1
ATOM 790 N N . THR A 1 99 ? 12.675 12.078 5.917 1.00 94.44 99 THR A N 1
ATOM 791 C CA . THR A 1 99 ? 11.672 11.030 6.127 1.00 94.44 99 THR A CA 1
ATOM 792 C C . THR A 1 99 ? 11.934 9.868 5.174 1.00 94.44 99 THR A C 1
ATOM 794 O O . THR A 1 99 ? 12.219 10.071 3.991 1.00 94.44 99 THR A O 1
ATOM 797 N N . CYS A 1 100 ? 11.806 8.635 5.678 1.00 92.38 100 CYS A N 1
ATOM 798 C CA . CYS A 1 100 ? 11.990 7.418 4.889 1.00 92.38 100 CYS A CA 1
ATOM 799 C C . CYS A 1 100 ? 11.228 7.503 3.555 1.00 92.38 100 CYS A C 1
ATOM 801 O O . CYS A 1 100 ? 10.014 7.730 3.530 1.00 92.38 100 CYS A O 1
ATOM 803 N N . SER A 1 101 ? 11.939 7.283 2.445 1.00 91.19 101 SER A N 1
ATOM 804 C CA . SER A 1 101 ? 11.381 7.361 1.090 1.00 91.19 101 SER A CA 1
ATOM 805 C C . SER A 1 101 ? 10.184 6.437 0.896 1.00 91.19 101 SER A C 1
ATOM 807 O O . SER A 1 101 ? 9.232 6.820 0.231 1.00 91.19 101 SER A O 1
ATOM 809 N N . MET A 1 102 ? 10.174 5.265 1.537 1.00 91.12 102 MET A N 1
ATOM 810 C CA . MET A 1 102 ? 9.043 4.339 1.476 1.00 91.12 102 MET A CA 1
ATOM 811 C C . MET A 1 102 ? 7.748 4.975 1.996 1.00 91.12 102 MET A C 1
ATOM 813 O O . MET A 1 102 ? 6.700 4.818 1.373 1.00 91.12 102 MET A O 1
ATOM 817 N N . VAL A 1 103 ? 7.816 5.717 3.102 1.00 93.50 103 VAL A N 1
ATOM 818 C CA . VAL A 1 103 ? 6.645 6.362 3.714 1.00 93.50 103 VAL A CA 1
ATOM 819 C C . VAL A 1 103 ? 6.168 7.511 2.833 1.00 93.50 103 VAL A C 1
ATOM 821 O O . VAL A 1 103 ? 4.980 7.576 2.528 1.00 93.50 103 VAL A O 1
ATOM 824 N N . LYS A 1 104 ? 7.099 8.350 2.352 1.00 94.56 104 LYS A N 1
ATOM 825 C CA . LYS A 1 104 ? 6.803 9.428 1.393 1.00 94.56 104 LYS A CA 1
ATOM 826 C C . LYS A 1 104 ? 6.107 8.868 0.151 1.00 94.56 104 LYS A C 1
ATOM 828 O O . LYS A 1 104 ? 4.987 9.244 -0.168 1.00 94.56 104 LYS A O 1
ATOM 833 N N . CYS A 1 105 ? 6.706 7.874 -0.495 1.00 93.81 105 CYS A N 1
ATOM 834 C CA . CYS A 1 105 ? 6.106 7.238 -1.661 1.00 93.81 105 CYS A CA 1
ATOM 835 C C . CYS A 1 105 ? 4.718 6.655 -1.362 1.00 93.81 105 CYS A C 1
ATOM 837 O O . CYS A 1 105 ? 3.792 6.869 -2.133 1.00 93.81 105 CYS A O 1
ATOM 839 N N . THR A 1 106 ? 4.542 5.960 -0.238 1.00 93.19 106 THR A N 1
ATOM 840 C CA . THR A 1 106 ? 3.251 5.345 0.118 1.00 93.19 106 THR A CA 1
ATOM 841 C C . THR A 1 106 ? 2.155 6.395 0.324 1.00 93.19 106 THR A C 1
ATOM 843 O O . THR A 1 106 ? 1.076 6.274 -0.255 1.00 93.19 106 THR A O 1
ATOM 846 N N . VAL A 1 107 ? 2.440 7.460 1.082 1.00 94.25 107 VAL A N 1
ATOM 847 C CA . VAL A 1 107 ? 1.503 8.573 1.317 1.00 94.25 107 VAL A CA 1
ATOM 848 C C . VAL A 1 107 ? 1.114 9.251 0.012 1.00 94.25 107 VAL A C 1
ATOM 850 O O . VAL A 1 107 ? -0.066 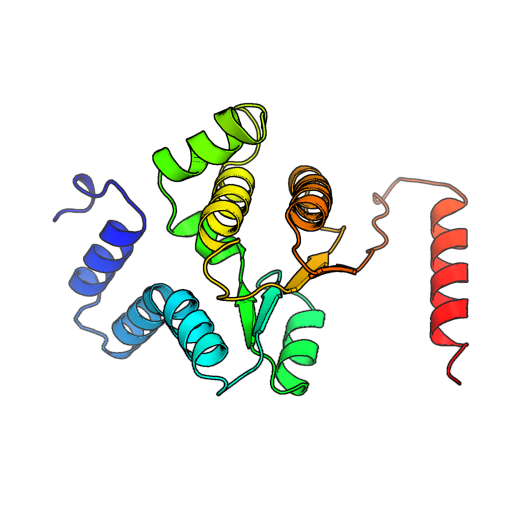9.471 -0.251 1.00 94.25 107 VAL A O 1
ATOM 853 N N . ALA A 1 108 ? 2.087 9.537 -0.842 1.00 94.06 108 ALA A N 1
ATOM 854 C CA . ALA A 1 108 ? 1.830 10.119 -2.146 1.00 94.06 108 ALA A CA 1
ATOM 855 C C . ALA A 1 108 ? 1.029 9.188 -3.073 1.00 94.06 108 ALA A C 1
ATOM 857 O O . ALA A 1 108 ? 0.131 9.642 -3.781 1.00 94.06 108 ALA A O 1
ATOM 858 N N . GLN A 1 109 ? 1.277 7.877 -3.042 1.00 92.56 109 GLN A N 1
ATOM 859 C CA . GLN A 1 109 ? 0.491 6.904 -3.805 1.00 92.56 109 GLN A CA 1
ATOM 860 C C . GLN A 1 109 ? -0.964 6.832 -3.315 1.00 92.56 109 GLN A C 1
ATOM 862 O O . GLN A 1 109 ? -1.874 6.729 -4.145 1.00 92.56 109 GLN A O 1
ATOM 867 N N . TRP A 1 110 ? -1.215 6.950 -2.008 1.00 93.25 110 TRP A N 1
ATOM 868 C CA . TRP A 1 110 ? -2.572 7.122 -1.476 1.00 93.25 110 TRP A CA 1
ATOM 869 C C . TRP A 1 110 ? -3.184 8.463 -1.885 1.00 93.25 110 TRP A C 1
ATOM 871 O O . TRP A 1 110 ? -4.346 8.510 -2.292 1.00 93.25 110 TRP A O 1
ATOM 881 N N . HIS A 1 111 ? -2.413 9.549 -1.861 1.00 93.38 111 HIS A N 1
ATOM 882 C CA . HIS A 1 111 ? -2.875 10.853 -2.326 1.00 93.38 111 HIS A CA 1
ATOM 883 C C . HIS A 1 111 ? -3.357 10.785 -3.776 1.00 93.38 111 HIS A C 1
ATOM 885 O O . HIS A 1 111 ? -4.477 11.201 -4.068 1.00 93.38 111 HIS A O 1
ATOM 891 N N . LEU A 1 112 ? -2.568 10.201 -4.679 1.00 91.00 112 LEU A N 1
ATOM 892 C CA . LEU A 1 112 ? -2.939 10.032 -6.089 1.00 91.00 112 LEU A CA 1
ATOM 893 C C . LEU A 1 112 ? -4.222 9.204 -6.273 1.00 91.00 112 LEU A C 1
ATOM 895 O O . LEU A 1 112 ? -4.956 9.408 -7.237 1.00 91.00 112 LEU A O 1
ATOM 899 N N . ARG A 1 113 ? -4.525 8.306 -5.328 1.00 89.06 113 ARG A N 1
ATOM 900 C CA . ARG A 1 113 ? -5.697 7.421 -5.373 1.00 89.06 113 ARG A CA 1
ATOM 901 C C . ARG A 1 113 ? -6.946 7.972 -4.702 1.00 89.06 113 ARG A C 1
ATOM 903 O O . ARG A 1 113 ? -8.032 7.479 -5.013 1.00 89.06 113 ARG A O 1
ATOM 910 N N . ARG A 1 114 ? -6.828 8.990 -3.842 1.00 84.62 114 ARG A N 1
ATOM 911 C CA . ARG A 1 114 ? -7.902 9.448 -2.935 1.00 84.62 114 ARG A CA 1
ATOM 912 C C . A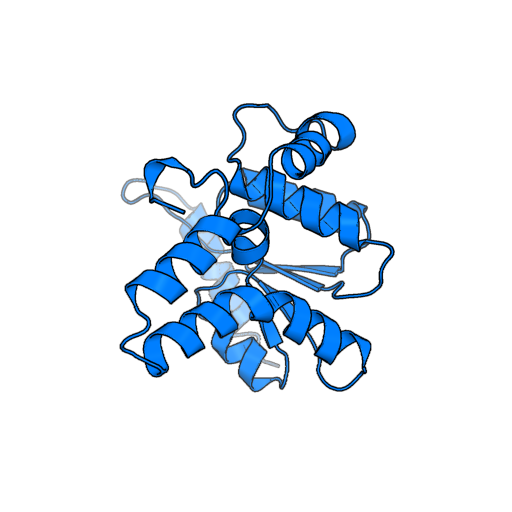RG A 1 114 ? -9.236 9.767 -3.625 1.00 84.62 114 ARG A C 1
ATOM 914 O O . ARG A 1 114 ? -10.289 9.554 -3.045 1.00 84.62 114 ARG A O 1
ATOM 921 N N . ASN A 1 115 ? -9.197 10.182 -4.894 1.00 79.88 115 ASN A N 1
ATOM 922 C CA . ASN A 1 115 ? -10.384 10.534 -5.687 1.00 79.88 115 ASN A CA 1
ATOM 923 C C . ASN A 1 115 ? -10.741 9.508 -6.780 1.00 79.88 115 ASN A C 1
ATOM 925 O O . ASN A 1 115 ? -11.598 9.773 -7.617 1.00 79.88 115 ASN A O 1
ATOM 929 N N . THR A 1 116 ? -10.074 8.352 -6.809 1.00 75.50 116 THR A N 1
ATOM 930 C CA . THR A 1 116 ? -10.218 7.336 -7.876 1.00 75.50 116 THR A CA 1
ATOM 931 C C . THR A 1 116 ? -10.907 6.049 -7.406 1.00 75.50 116 THR A C 1
ATOM 933 O O . THR A 1 116 ? -10.970 5.073 -8.155 1.00 75.50 116 THR A O 1
ATOM 936 N N . SER A 1 117 ? -11.425 6.065 -6.168 1.00 60.78 117 SER A N 1
ATOM 937 C CA . SER A 1 117 ? -12.244 5.021 -5.536 1.00 60.78 117 SER A CA 1
ATOM 938 C C . SER A 1 117 ? -11.682 3.592 -5.635 1.00 60.78 117 SER A C 1
ATOM 940 O O . SER A 1 117 ? -12.453 2.651 -5.811 1.00 60.78 117 SER A O 1
ATOM 942 N N . THR A 1 118 ? -10.355 3.407 -5.550 1.00 77.19 118 THR A N 1
ATOM 943 C CA . THR A 1 118 ? -9.742 2.075 -5.699 1.00 77.19 118 THR A CA 1
ATOM 944 C C . THR A 1 118 ? -9.771 1.238 -4.436 1.00 77.19 118 THR A C 1
ATOM 946 O O . THR A 1 118 ? -10.246 0.124 -4.507 1.00 77.19 118 THR A O 1
ATOM 949 N N . ILE A 1 119 ? -9.261 1.716 -3.304 1.00 91.81 119 ILE A N 1
ATOM 950 C CA . ILE A 1 119 ? -9.312 1.037 -1.998 1.00 91.81 119 ILE A CA 1
ATOM 951 C C . ILE A 1 119 ? -9.219 2.141 -0.942 1.00 91.81 119 ILE A C 1
ATOM 953 O O . ILE A 1 119 ? -8.222 2.862 -0.913 1.00 91.81 119 ILE A O 1
ATOM 957 N N . ASN A 1 120 ? -10.231 2.284 -0.084 1.00 91.25 120 ASN A N 1
ATOM 958 C CA . ASN A 1 120 ? -10.313 3.380 0.893 1.00 91.25 120 ASN A CA 1
ATOM 959 C C . ASN A 1 120 ? -10.009 2.971 2.344 1.00 91.25 120 ASN A C 1
ATOM 961 O O . ASN A 1 120 ? -9.924 3.843 3.204 1.00 91.25 120 ASN A O 1
ATOM 965 N N . ARG A 1 121 ? -9.850 1.673 2.627 1.00 94.00 121 ARG A N 1
ATOM 966 C CA . ARG A 1 121 ? -9.540 1.167 3.969 1.00 94.00 121 ARG A CA 1
ATOM 967 C C . ARG A 1 121 ? -8.040 0.976 4.154 1.00 94.00 121 ARG A C 1
ATOM 969 O O . ARG A 1 121 ? -7.388 0.386 3.290 1.00 94.00 121 ARG A O 1
ATOM 976 N N . ILE A 1 122 ? -7.513 1.425 5.289 1.00 94.44 122 ILE A N 1
ATOM 977 C CA . ILE A 1 122 ? -6.124 1.214 5.711 1.00 94.44 122 ILE A CA 1
ATOM 978 C C . ILE A 1 122 ? -6.131 0.523 7.073 1.00 94.44 122 ILE A C 1
ATOM 980 O O . ILE A 1 122 ? -6.777 0.986 8.005 1.00 94.44 122 ILE A O 1
ATOM 984 N N . LEU A 1 123 ? -5.387 -0.571 7.187 1.00 94.06 123 LEU A N 1
ATOM 985 C CA . LEU A 1 123 ? -5.083 -1.270 8.426 1.00 94.06 123 LEU A CA 1
ATOM 986 C C . LEU A 1 123 ? -3.601 -1.057 8.771 1.00 94.06 123 LEU A C 1
ATOM 988 O O . LEU A 1 123 ? -2.708 -1.713 8.223 1.00 94.06 123 LEU A O 1
ATOM 992 N N . GLY A 1 124 ? -3.358 -0.101 9.662 1.00 90.62 124 GLY A N 1
ATOM 993 C CA . GLY A 1 124 ? -2.065 0.199 10.267 1.00 90.62 124 GLY A CA 1
ATOM 994 C C . GLY A 1 124 ? -1.713 -0.743 11.419 1.00 90.62 124 GLY A C 1
ATOM 995 O O . GLY A 1 124 ? -2.536 -1.524 11.903 1.00 90.62 124 GLY A O 1
ATOM 996 N N . ASN A 1 125 ? -0.457 -0.672 11.849 1.00 87.50 125 ASN A N 1
ATOM 997 C CA . ASN A 1 125 ? 0.027 -1.355 13.044 1.00 87.50 125 ASN A CA 1
ATOM 998 C C . ASN A 1 125 ? 1.082 -0.473 13.714 1.00 87.50 125 ASN A C 1
ATOM 1000 O O . ASN A 1 125 ? 2.139 -0.277 13.116 1.00 87.50 125 ASN A O 1
ATOM 1004 N N . SER A 1 126 ? 0.843 -0.006 14.942 1.00 81.75 126 SER A N 1
ATOM 1005 C CA . SER A 1 126 ? 1.718 0.967 15.612 1.00 81.75 126 SER A CA 1
ATOM 1006 C C . SER A 1 126 ? 3.119 0.461 15.963 1.00 81.75 126 SER A C 1
ATOM 1008 O O . SER A 1 126 ? 3.989 1.273 16.276 1.00 81.75 126 SER A O 1
ATOM 1010 N N . SER A 1 127 ? 3.400 -0.842 15.807 1.00 81.62 127 SER A N 1
ATOM 1011 C CA . SER A 1 127 ? 4.776 -1.363 15.794 1.00 81.62 127 SER A CA 1
ATOM 1012 C C . SER A 1 127 ? 5.551 -1.041 14.511 1.00 81.62 127 SER A C 1
ATOM 1014 O O . SER A 1 127 ? 6.678 -1.517 14.355 1.00 81.62 127 SER A O 1
ATOM 1016 N N . ALA A 1 128 ? 4.961 -0.333 13.544 1.00 83.25 128 ALA A N 1
ATOM 1017 C CA . ALA A 1 128 ? 5.710 0.224 12.424 1.00 83.25 128 ALA A CA 1
ATOM 1018 C C . ALA A 1 128 ? 6.652 1.346 12.917 1.00 83.25 128 ALA A C 1
ATOM 1020 O O . ALA A 1 128 ? 7.020 1.421 14.088 1.00 83.25 128 ALA A O 1
ATOM 1021 N N . CYS A 1 129 ? 7.096 2.222 12.018 1.00 87.06 129 CYS A N 1
ATOM 1022 C CA . CYS A 1 129 ? 7.894 3.382 12.400 1.00 87.06 129 CYS A CA 1
ATOM 1023 C C . CYS A 1 129 ? 7.014 4.617 12.634 1.00 87.06 129 CYS A C 1
ATOM 1025 O O . CYS A 1 129 ? 5.940 4.746 12.048 1.00 87.06 129 CYS A O 1
ATOM 1027 N N . GLU A 1 130 ? 7.508 5.560 13.436 1.00 88.62 130 GLU A N 1
ATOM 1028 C CA . GLU A 1 130 ? 6.792 6.801 13.756 1.00 88.62 130 GLU A CA 1
ATOM 1029 C C . GLU A 1 130 ? 6.302 7.587 12.521 1.00 88.62 130 GLU A C 1
ATOM 1031 O O . GLU A 1 130 ? 5.163 8.055 12.525 1.00 88.62 130 GLU A O 1
ATOM 1036 N N . PRO A 1 131 ? 7.059 7.664 11.405 1.00 92.19 131 PRO A N 1
ATOM 1037 C CA . PRO A 1 131 ? 6.536 8.270 10.183 1.00 92.19 131 PRO A CA 1
ATOM 1038 C C . PRO A 1 131 ? 5.275 7.594 9.619 1.00 92.19 131 PRO A C 1
ATOM 1040 O O . PRO A 1 131 ? 4.435 8.279 9.040 1.00 92.19 131 PRO A O 1
ATOM 1043 N N . TYR A 1 132 ? 5.111 6.275 9.781 1.00 92.25 132 TYR A N 1
ATOM 1044 C CA . TYR A 1 132 ? 3.871 5.596 9.393 1.00 92.25 132 TYR A CA 1
ATOM 1045 C C . TYR A 1 132 ? 2.725 5.889 10.367 1.00 92.25 132 TYR A C 1
ATOM 1047 O O . TYR A 1 132 ? 1.610 6.113 9.900 1.00 92.25 132 TYR A O 1
ATOM 1055 N N . ASN A 1 133 ? 2.999 5.968 11.677 1.00 90.44 133 ASN A N 1
ATOM 1056 C CA . ASN A 1 133 ? 2.003 6.386 12.673 1.00 90.44 133 ASN A CA 1
ATOM 1057 C C . ASN A 1 133 ? 1.399 7.746 12.295 1.00 90.44 133 ASN A C 1
ATOM 1059 O O . ASN A 1 133 ? 0.179 7.903 12.234 1.00 90.44 133 ASN A O 1
ATOM 1063 N N . LEU A 1 134 ? 2.257 8.705 11.934 1.00 92.00 134 LEU A N 1
ATOM 1064 C CA . LEU A 1 134 ? 1.827 10.010 11.440 1.00 92.00 134 LEU A CA 1
ATOM 1065 C C . LEU A 1 134 ? 1.082 9.911 10.099 1.00 92.00 134 LEU A C 1
ATOM 1067 O O . LEU A 1 134 ? 0.054 10.564 9.914 1.00 92.00 134 LEU A O 1
ATOM 1071 N N . ALA A 1 135 ? 1.577 9.099 9.161 1.00 93.94 135 ALA A N 1
ATOM 1072 C CA . ALA A 1 135 ? 0.949 8.921 7.854 1.00 93.94 135 ALA A CA 1
ATOM 1073 C C . ALA A 1 135 ? -0.510 8.453 7.964 1.00 93.94 135 ALA A C 1
ATOM 1075 O O . ALA A 1 135 ? -1.360 8.950 7.228 1.00 93.94 135 ALA A O 1
ATOM 1076 N N . TRP A 1 136 ? -0.827 7.544 8.888 1.00 93.69 136 TRP A N 1
ATOM 1077 C CA . TRP A 1 136 ? -2.197 7.067 9.094 1.00 93.69 136 TRP A CA 1
ATOM 1078 C C . TRP A 1 136 ? -3.137 8.171 9.584 1.00 93.69 136 TRP A C 1
ATOM 1080 O O . TRP A 1 136 ? -4.239 8.307 9.054 1.00 93.69 136 TRP A O 1
ATOM 1090 N N . GLU A 1 137 ? -2.687 9.012 10.518 1.00 93.81 137 GLU A N 1
ATOM 1091 C CA . GLU A 1 137 ? -3.462 10.172 10.981 1.00 93.81 137 GLU A CA 1
ATOM 1092 C C . GLU A 1 137 ? -3.714 11.182 9.854 1.00 93.81 137 GLU A C 1
ATOM 1094 O O . GLU A 1 137 ? -4.800 11.755 9.746 1.00 93.81 137 GLU A O 1
ATOM 1099 N N . ILE A 1 138 ? -2.735 11.372 8.968 1.00 94.81 138 ILE A N 1
ATOM 1100 C CA . ILE A 1 138 ? -2.891 12.222 7.783 1.00 94.81 138 ILE A CA 1
ATOM 1101 C C . ILE A 1 138 ? -3.895 11.603 6.807 1.00 94.81 138 ILE A C 1
ATOM 1103 O O . ILE A 1 138 ? -4.808 12.294 6.361 1.00 94.81 138 ILE A O 1
ATOM 1107 N N . MET A 1 139 ? -3.788 10.308 6.504 1.00 94.25 139 MET A N 1
ATOM 1108 C CA . MET A 1 139 ? -4.715 9.645 5.578 1.00 94.25 139 MET A CA 1
ATOM 1109 C C . MET A 1 139 ? -6.151 9.629 6.098 1.00 94.25 139 MET A C 1
ATOM 1111 O O . MET A 1 139 ? -7.084 9.800 5.314 1.00 94.25 139 MET A O 1
ATOM 1115 N N . LYS A 1 140 ? -6.345 9.527 7.416 1.00 94.44 140 LYS A N 1
ATOM 1116 C CA . LYS A 1 140 ? -7.664 9.681 8.041 1.00 94.44 140 LYS A CA 1
ATOM 1117 C C . LYS A 1 140 ? -8.274 11.057 7.750 1.00 94.44 140 LYS A C 1
ATOM 1119 O O . LYS A 1 140 ? -9.456 11.150 7.429 1.00 94.44 140 LYS A O 1
ATOM 1124 N N . ARG A 1 141 ? -7.471 12.129 7.797 1.00 93.25 141 ARG A N 1
ATOM 1125 C CA . ARG A 1 141 ? -7.908 13.492 7.424 1.00 93.25 141 ARG A CA 1
ATOM 1126 C C . ARG A 1 141 ? -8.197 13.636 5.9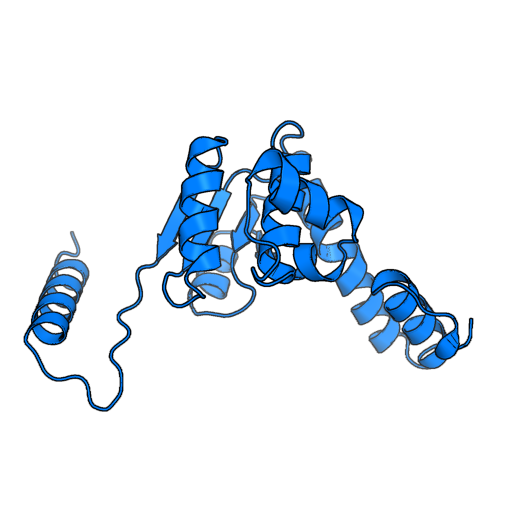29 1.00 93.25 141 ARG A C 1
ATOM 1128 O O . ARG A 1 141 ? -9.046 14.436 5.558 1.00 93.25 141 ARG A O 1
ATOM 1135 N N . GLU A 1 142 ? -7.531 12.846 5.092 1.00 92.12 142 GLU A N 1
ATOM 1136 C CA . GLU A 1 142 ? -7.756 12.772 3.640 1.00 92.12 142 GLU A CA 1
ATOM 1137 C C . GLU A 1 142 ? -8.955 11.884 3.251 1.00 92.12 142 GLU A C 1
ATOM 1139 O O . GLU A 1 142 ? -9.205 11.669 2.066 1.00 92.12 142 GLU A O 1
ATOM 1144 N N . GLY A 1 143 ? -9.717 11.376 4.228 1.00 91.75 143 GLY A N 1
ATOM 1145 C CA . GLY A 1 143 ? -10.953 10.626 3.995 1.00 91.75 143 GLY A CA 1
ATOM 1146 C C . GLY A 1 143 ? -10.780 9.113 3.848 1.00 91.75 143 GLY A C 1
ATOM 1147 O O . GLY A 1 143 ? -11.736 8.433 3.473 1.00 91.75 143 GLY A O 1
ATOM 1148 N N . TYR A 1 144 ? -9.597 8.570 4.151 1.00 94.44 144 TYR A N 1
ATOM 1149 C CA . TYR A 1 144 ? -9.425 7.124 4.286 1.00 94.44 144 TYR A CA 1
ATOM 1150 C C . TYR A 1 144 ? -10.057 6.612 5.585 1.00 94.44 144 TYR A C 1
ATOM 1152 O O . TYR A 1 144 ? -10.024 7.274 6.623 1.00 94.44 144 TYR A O 1
ATOM 1160 N N . ASP A 1 145 ? -10.583 5.392 5.530 1.00 94.75 145 ASP A N 1
ATOM 1161 C CA . ASP A 1 145 ? -11.079 4.664 6.693 1.00 94.75 145 ASP A CA 1
ATOM 1162 C C . ASP A 1 145 ? -9.921 3.878 7.326 1.00 94.75 145 ASP A C 1
ATOM 1164 O O . ASP A 1 145 ? -9.496 2.831 6.827 1.00 94.75 145 ASP A O 1
ATOM 1168 N N . VAL A 1 146 ? -9.334 4.464 8.369 1.00 94.50 146 VAL A N 1
ATOM 1169 C CA . VAL A 1 146 ? -8.073 4.022 8.970 1.00 94.50 146 VAL A CA 1
ATOM 1170 C C . VAL A 1 146 ? -8.328 3.307 10.295 1.00 94.50 146 VAL A C 1
ATOM 1172 O O . VAL A 1 146 ? -8.802 3.911 11.258 1.00 94.50 146 VAL A O 1
ATOM 1175 N N . TYR A 1 147 ? -7.917 2.045 10.356 1.00 92.62 147 TYR A N 1
ATOM 1176 C CA . TYR A 1 147 ? -7.875 1.211 11.554 1.00 92.62 147 TYR A CA 1
ATOM 1177 C C . TYR A 1 147 ? -6.419 0.979 11.932 1.00 92.62 147 TYR A C 1
ATOM 1179 O O . TYR A 1 147 ? -5.596 0.716 11.058 1.00 92.62 147 TYR A O 1
ATOM 1187 N N . ASN A 1 148 ? -6.083 1.045 13.215 1.00 88.06 148 ASN A N 1
ATOM 1188 C CA . ASN A 1 148 ? -4.724 0.794 13.677 1.00 88.06 148 ASN A CA 1
ATOM 1189 C C . ASN A 1 148 ? -4.738 -0.285 14.756 1.00 88.06 148 ASN A C 1
ATOM 1191 O O . ASN A 1 148 ? -5.533 -0.212 15.690 1.00 88.06 148 ASN A O 1
ATOM 1195 N N . ASN A 1 149 ? -3.875 -1.289 14.610 1.00 84.56 149 ASN A N 1
ATOM 1196 C CA . ASN A 1 149 ? -3.606 -2.232 15.683 1.00 84.56 149 ASN A CA 1
ATOM 1197 C C . ASN A 1 149 ? -2.497 -1.670 16.573 1.00 84.56 149 ASN A C 1
ATOM 1199 O O . ASN A 1 149 ? -1.353 -1.559 16.121 1.00 84.56 149 ASN A O 1
ATOM 1203 N N . ASP A 1 150 ? -2.823 -1.359 17.824 1.00 76.88 150 ASP A N 1
ATOM 1204 C CA . ASP A 1 150 ? -1.829 -0.887 18.771 1.00 76.88 150 ASP A CA 1
ATOM 1205 C C . ASP A 1 150 ? -1.028 -2.036 19.377 1.00 76.88 150 ASP A C 1
ATOM 1207 O O . ASP A 1 150 ? -1.557 -2.904 20.070 1.00 76.88 150 ASP A O 1
ATOM 1211 N N . VAL A 1 151 ? 0.279 -2.038 19.116 1.00 72.75 151 VAL A N 1
ATOM 1212 C CA . VAL A 1 151 ? 1.182 -3.071 19.620 1.00 72.75 151 VAL A CA 1
ATOM 1213 C C . VAL A 1 151 ? 1.982 -2.531 20.790 1.00 72.75 151 VAL A C 1
ATOM 1215 O O . VAL A 1 151 ? 2.609 -1.473 20.736 1.00 72.75 151 VAL A O 1
ATOM 1218 N N . VAL A 1 152 ? 2.008 -3.319 21.858 1.00 67.38 152 VAL A N 1
ATOM 1219 C CA . VAL A 1 152 ? 2.801 -3.023 23.042 1.00 67.38 152 VAL A CA 1
ATOM 1220 C C . VAL A 1 152 ? 4.272 -3.298 22.737 1.00 67.38 152 VAL A C 1
ATOM 1222 O O . VAL A 1 152 ? 4.708 -4.447 22.694 1.00 67.38 152 VAL A O 1
ATOM 1225 N N . TYR A 1 153 ? 5.053 -2.239 22.530 1.00 65.31 153 TYR A N 1
ATOM 1226 C CA . TYR A 1 153 ? 6.509 -2.327 22.465 1.00 65.31 153 TYR A CA 1
ATOM 1227 C C . TYR A 1 153 ? 7.128 -1.877 23.792 1.00 65.31 153 TYR A C 1
ATOM 1229 O O . TYR A 1 153 ? 6.893 -0.761 24.259 1.00 65.31 153 TYR A O 1
ATOM 1237 N N . ARG A 1 154 ? 7.959 -2.736 24.389 1.00 66.50 154 ARG A N 1
ATOM 1238 C CA . ARG A 1 154 ? 8.792 -2.408 25.552 1.00 66.50 154 ARG A CA 1
ATOM 1239 C C . ARG A 1 154 ? 10.238 -2.723 25.205 1.00 66.50 154 ARG A C 1
ATOM 1241 O O . ARG A 1 154 ? 10.565 -3.860 24.876 1.00 66.50 154 ARG A O 1
ATOM 1248 N N . GLY A 1 155 ? 11.105 -1.716 25.290 1.00 67.31 155 GLY A N 1
ATOM 1249 C CA . GLY A 1 155 ? 12.541 -1.939 25.157 1.00 67.31 155 GLY A CA 1
ATOM 1250 C C . GLY A 1 155 ? 13.030 -2.923 26.235 1.00 67.31 155 GLY A C 1
ATOM 1251 O O . GLY A 1 155 ? 12.523 -2.858 27.356 1.00 67.31 155 GLY A O 1
ATOM 1252 N N . PRO A 1 156 ? 14.018 -3.794 25.952 1.00 65.88 156 PRO A N 1
ATOM 1253 C CA . PRO A 1 156 ? 14.440 -4.873 26.859 1.00 65.88 156 PRO A CA 1
ATOM 1254 C C . PRO A 1 156 ? 14.838 -4.430 28.277 1.00 65.88 156 PRO A C 1
ATOM 1256 O O . PRO A 1 156 ? 14.837 -5.238 29.197 1.00 65.88 156 PRO A O 1
ATOM 1259 N N . THR A 1 157 ? 15.185 -3.155 28.452 1.00 76.06 157 THR A N 1
ATOM 1260 C CA . THR A 1 157 ? 15.668 -2.565 29.709 1.00 76.06 157 THR A CA 1
ATOM 1261 C C . THR A 1 157 ? 14.743 -1.484 30.265 1.00 76.06 157 THR A C 1
ATOM 1263 O O . THR A 1 157 ? 15.102 -0.797 31.217 1.00 76.06 157 THR A O 1
ATOM 1266 N N . VAL A 1 158 ? 13.587 -1.252 29.640 1.00 67.50 158 VAL A N 1
ATOM 1267 C CA . VAL A 1 158 ? 12.637 -0.238 30.108 1.00 67.50 158 VAL A CA 1
ATOM 1268 C C . VAL A 1 158 ? 11.913 -0.809 31.320 1.00 67.50 158 VAL A C 1
ATOM 1270 O O . VAL A 1 158 ? 11.322 -1.877 31.221 1.00 67.50 158 VAL A O 1
ATOM 1273 N N . GLU A 1 159 ? 11.945 -0.121 32.455 1.00 71.31 159 GLU A N 1
ATOM 1274 C CA . GLU A 1 159 ? 11.177 -0.450 33.663 1.00 71.31 159 GLU A CA 1
ATOM 1275 C C . GLU A 1 159 ? 9.947 0.463 33.798 1.00 71.31 159 GLU A C 1
ATOM 1277 O O . GLU A 1 159 ? 9.942 1.575 33.271 1.00 71.31 159 GLU A O 1
ATOM 1282 N N . GLY A 1 160 ? 8.895 0.006 34.488 1.00 70.12 160 GLY A N 1
ATOM 1283 C CA . GLY A 1 160 ? 7.762 0.853 34.878 1.00 70.12 160 GLY A CA 1
ATOM 1284 C C . GLY A 1 160 ? 6.366 0.305 34.565 1.00 70.12 160 GLY A C 1
ATOM 1285 O O . GLY A 1 160 ? 6.188 -0.583 33.731 1.00 70.12 160 GLY A O 1
ATOM 1286 N N . LYS A 1 161 ? 5.373 0.935 35.211 1.00 80.62 161 LYS A N 1
ATOM 1287 C CA . LYS A 1 161 ? 3.966 0.500 35.300 1.00 80.62 161 LYS A CA 1
ATOM 1288 C C . LYS A 1 161 ? 3.232 0.367 33.966 1.00 80.62 161 LYS A C 1
ATOM 1290 O O . LYS A 1 161 ? 2.250 -0.354 33.861 1.00 80.62 161 LYS A O 1
ATOM 1295 N N . ARG A 1 162 ? 3.721 1.039 32.918 1.00 73.81 162 ARG A N 1
ATOM 1296 C CA . ARG A 1 162 ? 3.038 1.115 31.619 1.00 73.81 162 ARG A CA 1
ATOM 1297 C C . ARG A 1 162 ? 2.823 -0.253 30.970 1.00 73.81 162 ARG A C 1
ATOM 1299 O O . ARG A 1 162 ? 1.802 -0.433 30.319 1.00 73.81 162 ARG A O 1
ATOM 1306 N N . LEU A 1 163 ? 3.757 -1.202 31.114 1.00 74.06 163 LEU A N 1
ATOM 1307 C CA . LEU A 1 163 ? 3.527 -2.553 30.589 1.00 74.06 163 LEU A CA 1
ATOM 1308 C C . LEU A 1 163 ? 2.428 -3.256 31.373 1.00 74.06 163 LEU A C 1
ATOM 1310 O O . LEU A 1 163 ? 1.559 -3.854 30.757 1.00 74.06 163 LEU A O 1
ATOM 1314 N N . GLU A 1 164 ? 2.477 -3.191 32.702 1.00 81.81 164 GLU A N 1
ATOM 1315 C CA . GLU A 1 164 ? 1.460 -3.815 33.548 1.00 81.81 164 GLU A CA 1
ATOM 1316 C C . GLU A 1 164 ? 0.071 -3.230 33.256 1.00 81.81 164 GLU A C 1
ATOM 1318 O O . GLU A 1 164 ? -0.891 -3.983 33.147 1.00 81.81 164 GLU A O 1
ATOM 1323 N N . ASP A 1 165 ? -0.021 -1.918 33.025 1.00 81.69 165 ASP A N 1
ATOM 1324 C CA . ASP A 1 165 ? -1.262 -1.244 32.631 1.00 81.69 165 ASP A CA 1
ATOM 1325 C C . ASP A 1 165 ? -1.751 -1.702 31.241 1.00 81.69 165 ASP A C 1
ATOM 1327 O O . ASP A 1 165 ? -2.939 -1.956 31.059 1.00 81.69 165 ASP A O 1
ATOM 1331 N N . LEU A 1 166 ? -0.848 -1.854 30.261 1.00 73.50 166 LEU A N 1
ATOM 1332 C CA . LEU A 1 166 ? -1.188 -2.345 28.917 1.00 73.50 166 LEU A CA 1
ATOM 1333 C C . LEU A 1 166 ? -1.577 -3.828 28.909 1.00 73.50 166 LEU A C 1
ATOM 1335 O O . LEU A 1 166 ? -2.491 -4.204 28.184 1.00 73.50 166 LEU A O 1
ATOM 1339 N N . ILE A 1 167 ? -0.904 -4.664 29.706 1.00 77.75 167 ILE A N 1
ATOM 1340 C CA . ILE A 1 167 ? -1.281 -6.069 29.902 1.00 77.75 167 ILE A CA 1
ATOM 1341 C C . ILE A 1 167 ? -2.659 -6.136 30.551 1.00 77.75 167 ILE A C 1
ATOM 1343 O O . ILE A 1 167 ? -3.516 -6.823 30.014 1.00 77.75 167 ILE A O 1
ATOM 1347 N N . SER A 1 168 ? -2.893 -5.383 31.632 1.00 84.12 168 SER A N 1
ATOM 1348 C CA . SER A 1 168 ? -4.192 -5.363 32.322 1.00 84.12 168 SER A CA 1
ATOM 1349 C C . SER A 1 168 ? -5.310 -4.946 31.368 1.00 84.12 168 SER A C 1
ATOM 1351 O O . SER A 1 168 ? -6.332 -5.616 31.290 1.00 84.12 168 SER A O 1
ATOM 1353 N N . PHE A 1 169 ? -5.082 -3.900 30.567 1.00 81.69 169 PHE A N 1
ATOM 1354 C CA . PHE A 1 169 ? -6.021 -3.481 29.530 1.00 81.69 169 PHE A CA 1
ATOM 1355 C C . PHE A 1 169 ? -6.285 -4.590 28.501 1.00 81.69 169 PHE A C 1
ATOM 1357 O O . PHE A 1 169 ? -7.436 -4.877 28.196 1.00 81.69 169 PHE A O 1
ATOM 1364 N N . LEU A 1 170 ? -5.244 -5.232 27.959 1.00 76.56 170 LEU A N 1
ATOM 1365 C CA . LEU A 1 170 ? -5.416 -6.300 26.969 1.00 76.56 170 LEU A CA 1
ATOM 1366 C C . LEU A 1 170 ? -6.115 -7.529 27.560 1.00 76.56 170 LEU A C 1
ATOM 1368 O O . LEU A 1 170 ? -6.959 -8.113 26.889 1.00 76.56 170 LEU A O 1
ATOM 1372 N N . GLU A 1 171 ? -5.789 -7.914 28.794 1.00 84.19 171 GLU A N 1
ATOM 1373 C CA . GLU A 1 171 ? -6.482 -8.981 29.518 1.00 84.19 171 GLU A CA 1
ATOM 1374 C C .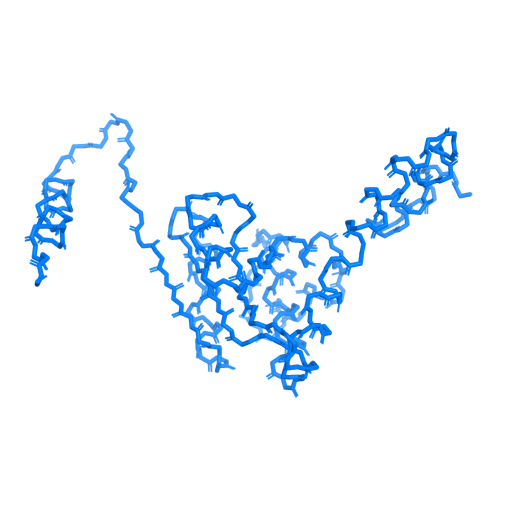 GLU A 1 171 ? -7.962 -8.634 29.691 1.00 84.19 171 GLU A C 1
ATOM 1376 O O . GLU A 1 171 ? -8.806 -9.450 29.337 1.00 84.19 171 GLU A O 1
ATOM 1381 N N . GLU A 1 172 ? -8.290 -7.418 30.135 1.00 86.12 172 GLU A N 1
ATOM 1382 C CA . GLU A 1 172 ? -9.675 -6.942 30.215 1.00 86.12 172 GLU A CA 1
ATOM 1383 C C . GLU A 1 172 ? -10.375 -7.035 28.853 1.00 86.12 172 GLU A C 1
ATOM 1385 O O . GLU A 1 172 ? -11.440 -7.633 28.767 1.00 86.12 172 GLU A O 1
ATOM 1390 N N . GLN A 1 173 ? -9.763 -6.545 27.769 1.00 78.00 173 GLN A N 1
ATOM 1391 C CA . GLN A 1 173 ? -10.355 -6.613 26.424 1.00 78.00 173 GLN A CA 1
ATOM 1392 C C . GLN A 1 173 ? -10.528 -8.050 25.898 1.00 78.00 173 GLN A C 1
ATOM 1394 O O . GLN A 1 173 ? -11.446 -8.308 25.123 1.00 78.00 173 GLN A O 1
ATOM 1399 N N . ILE A 1 174 ? -9.652 -8.986 26.279 1.00 77.25 174 ILE A N 1
ATOM 1400 C CA . ILE A 1 174 ? -9.733 -10.398 25.867 1.00 77.25 174 ILE A CA 1
ATOM 1401 C C . ILE A 1 174 ? -10.762 -11.166 26.701 1.00 77.25 174 ILE A C 1
ATOM 1403 O O . ILE A 1 174 ? -11.422 -12.056 26.171 1.00 77.25 174 ILE A O 1
ATOM 1407 N N . TYR A 1 175 ? -10.880 -10.873 27.997 1.00 78.56 175 TYR A N 1
ATOM 1408 C CA . TYR A 1 175 ? -11.826 -11.552 28.884 1.00 78.56 175 TYR A CA 1
ATOM 1409 C C . TYR A 1 175 ? -13.239 -10.957 28.826 1.00 78.56 175 TYR A C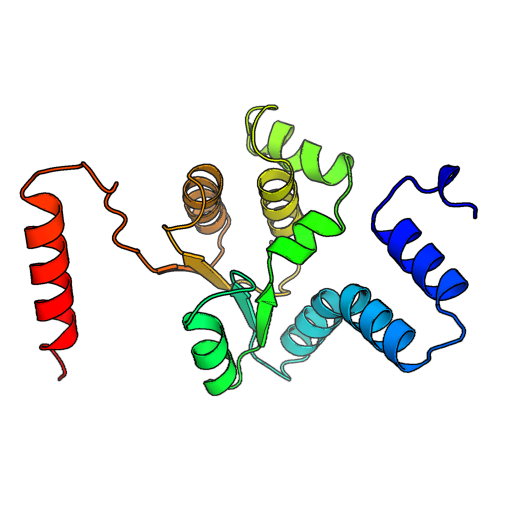 1
ATOM 1411 O O . TYR A 1 175 ? -14.184 -11.660 29.178 1.00 78.56 175 TYR A O 1
ATOM 1419 N N . ASP A 1 176 ? -13.408 -9.734 28.313 1.00 56.38 176 ASP A N 1
ATOM 1420 C CA . ASP A 1 176 ? -14.705 -9.108 28.003 1.00 56.38 176 ASP A CA 1
ATOM 1421 C C . ASP A 1 176 ? -15.302 -9.635 26.676 1.00 56.38 176 ASP A C 1
ATOM 1423 O O . ASP A 1 176 ? -15.823 -8.897 25.837 1.00 56.38 176 ASP A O 1
ATOM 1427 N N . ILE A 1 177 ? -15.211 -10.954 26.466 1.00 52.59 177 ILE A N 1
ATOM 1428 C CA . ILE A 1 177 ? -15.990 -11.657 25.446 1.00 52.59 177 ILE A CA 1
ATOM 1429 C C . ILE A 1 177 ? -17.436 -11.722 25.948 1.00 52.59 177 ILE A C 1
ATOM 1431 O O . ILE A 1 177 ? -17.759 -12.481 26.863 1.00 52.59 177 ILE A O 1
ATOM 1435 N N . ALA A 1 178 ? -18.272 -10.891 25.326 1.00 42.50 178 ALA A N 1
ATOM 1436 C CA . ALA A 1 178 ? -19.728 -10.997 25.290 1.00 42.50 178 ALA A CA 1
ATOM 1437 C C . ALA A 1 178 ? -20.229 -12.401 24.901 1.00 42.50 178 ALA A C 1
ATOM 1439 O O . ALA A 1 178 ? -19.568 -13.069 24.070 1.00 42.50 178 ALA A O 1
#

Sequence (178 aa):
MDIEDIRSQREYVDHCKKVHSYSPAVNKILDLSASYIPDAEKAYRDGGKQAVWCNAIGWQVPLVYALDTIPVSFSEMGRLSDKETMLISEDYYQFPVETCSMVKCTVAQWHLRRNTSTINRILGNSSACEPYNLAWEIMKREGYDVYNNDVVYRGPTVEGKRLEDLISFLEEQIYDIA

pLDDT: mean 87.25, std 9.17, range [42.5, 97.25]